Protein AF-A0A800A9Q1-F1 (afdb_monomer)

Foldseek 3Di:
DPPDVVCVVCLVLQHDPLLLVLLVVLQVQLVVLVVVLVVLVVVLVVCVVCVVPDPFHNLLSQLLSLLSNCQRNVVSNVLSVCSVVVSRVVSHHDPDSVLSVVLNVQSSVLSVVLSVCSRVVVFCSDPDNRGDPVSVVSNVVSVCSSVD

Secondary structure (DSSP, 8-state):
----HHHHHHHHTT--HHHHHHHHHHHHHHHHHHHHHHHHHHHHHHHHH-GGG-SS-HHHHHHHHHHIIIIIIIIHHHHHHHHHHHHHHHS---S-HHHHHHHHHHHHHHHHHHHHHHHTT-----TTT---HHHHHHHHHHHHGGG-

Solvent-accessible surface area (backbone atoms only — not comparable to full-atom values): 7664 Å² total; per-residue (Å²): 134,83,83,50,71,67,57,57,52,27,63,74,44,17,41,51,80,63,45,52,50,50,16,48,47,27,39,52,51,8,50,53,23,38,54,52,13,48,51,33,43,52,50,18,59,46,19,69,77,40,52,93,80,38,97,60,56,38,89,37,31,44,31,34,12,42,34,26,34,49,57,31,15,47,48,34,29,49,52,13,50,46,55,49,49,50,18,51,75,67,53,42,68,76,93,56,69,65,59,56,53,50,39,53,53,50,48,51,50,48,41,53,50,48,38,52,39,27,70,75,61,60,44,66,81,45,85,70,50,20,61,35,69,86,55,48,52,59,50,53,50,44,69,47,51,88,80,111

Radius of gyration: 18.58 Å; Cα contacts (8 Å, |Δi|>4): 180; chains: 1; bounding box: 44×30×54 Å

Nearest PDB structures (foldseek):
  4xyd-assembly1_A  TM=8.207E-01  e=2.420E-01  Roseobacter denitrificans OCh 114
  8yrj-assembly1_B  TM=3.608E-01  e=3.396E+00  Mus musculus
  7fda-assembly1_c  TM=3.834E-01  e=6.491E+00  Saccharomyces cerevisiae S288C

pLDDT: mean 86.21, std 9.86, range [45.53, 97.94]

Sequence (148 aa):
MTDTKTGENRALLGGGAEEDRIAAAHLLVGAAFLVLGGALAVLSLFSLRFADLTPITYGRLEPMANLTLMMGFGVISLAGGIYYVLPRLTGARLWRTDLAKLGLAALSALVLAGLLALGFGLGTGRQPLGLPWWLDLPLTFALALPLV

Mean predicted aligned error: 6.61 Å

Structure (mmCIF, N/CA/C/O backbone):
data_AF-A0A800A9Q1-F1
#
_entry.id   AF-A0A800A9Q1-F1
#
loop_
_atom_site.group_PDB
_atom_site.id
_atom_site.type_symbol
_atom_site.label_atom_id
_atom_site.label_alt_id
_atom_site.label_comp_id
_atom_site.label_asym_id
_atom_site.label_entity_id
_atom_site.label_seq_id
_atom_site.pdbx_PDB_ins_code
_atom_site.Cartn_x
_atom_site.Cartn_y
_atom_site.Cartn_z
_atom_site.occupancy
_atom_site.B_iso_or_equiv
_atom_site.auth_seq_id
_atom_site.auth_comp_id
_atom_site.auth_asym_id
_atom_site.auth_atom_id
_atom_site.pdbx_PDB_model_num
ATOM 1 N N . MET A 1 1 ? -7.351 -19.595 34.340 1.00 45.53 1 MET A N 1
ATOM 2 C CA . MET A 1 1 ? -7.721 -18.482 33.442 1.00 45.53 1 MET A CA 1
ATOM 3 C C . MET A 1 1 ? -7.132 -17.212 34.029 1.00 45.53 1 MET A C 1
ATOM 5 O O . MET A 1 1 ? -7.706 -16.651 34.947 1.00 45.53 1 MET A O 1
ATOM 9 N N . THR A 1 2 ? -5.920 -16.843 33.619 1.00 49.28 2 THR A N 1
ATOM 10 C CA . THR A 1 2 ? -5.284 -15.590 34.044 1.00 49.28 2 THR A CA 1
ATOM 11 C C . THR A 1 2 ? -5.916 -14.451 33.265 1.00 49.28 2 THR A C 1
ATOM 13 O O . THR A 1 2 ? -5.555 -14.216 32.112 1.00 49.28 2 THR A O 1
ATOM 16 N N . ASP A 1 3 ? -6.878 -13.781 33.888 1.00 55.47 3 ASP A N 1
ATOM 17 C CA . ASP A 1 3 ? -7.357 -12.484 33.435 1.00 55.47 3 ASP A CA 1
ATOM 18 C C . ASP A 1 3 ? -6.194 -11.495 33.607 1.00 55.47 3 ASP A C 1
ATOM 20 O O . ASP A 1 3 ? -5.854 -11.048 34.703 1.00 55.47 3 ASP A O 1
ATOM 24 N N . THR A 1 4 ? -5.411 -11.307 32.546 1.00 67.38 4 THR A N 1
ATOM 25 C CA . THR A 1 4 ? -4.274 -10.384 32.573 1.00 67.38 4 THR A CA 1
ATOM 26 C C . THR A 1 4 ? -4.825 -8.969 32.641 1.00 67.38 4 THR A C 1
ATOM 28 O O . THR A 1 4 ? -5.597 -8.602 31.762 1.00 67.38 4 THR A O 1
ATOM 31 N N . LYS A 1 5 ? -4.367 -8.151 33.598 1.00 71.81 5 LYS A N 1
ATOM 32 C CA . LYS A 1 5 ? -4.705 -6.714 33.759 1.00 71.81 5 LYS A CA 1
ATOM 33 C C . LYS A 1 5 ? -4.733 -5.911 32.443 1.00 71.81 5 LYS A C 1
ATOM 35 O O . LYS A 1 5 ? -5.413 -4.901 32.317 1.00 71.81 5 LYS A O 1
ATOM 40 N N . THR A 1 6 ? -3.988 -6.363 31.435 1.00 68.19 6 THR A N 1
ATOM 41 C CA . THR A 1 6 ? -3.985 -5.841 30.063 1.00 68.19 6 THR A CA 1
ATOM 42 C C . THR A 1 6 ? -5.347 -5.934 29.359 1.00 68.19 6 THR A C 1
ATOM 44 O O . THR A 1 6 ? -5.691 -5.030 28.604 1.00 68.19 6 THR A O 1
ATOM 47 N N . GLY A 1 7 ? -6.114 -7.004 29.575 1.00 66.94 7 GLY A N 1
ATOM 48 C CA . GLY A 1 7 ? -7.451 -7.204 29.009 1.00 66.94 7 GLY A CA 1
ATOM 49 C C . GLY A 1 7 ? -8.486 -6.262 29.621 1.00 66.94 7 GLY A C 1
ATOM 50 O O . GLY A 1 7 ? -9.214 -5.603 28.882 1.00 66.94 7 GLY A O 1
ATOM 51 N N . GLU A 1 8 ? -8.475 -6.121 30.948 1.00 70.06 8 GLU A N 1
ATOM 52 C CA . GLU A 1 8 ? -9.324 -5.163 31.670 1.00 70.06 8 GLU A CA 1
ATOM 53 C C . GLU A 1 8 ? -9.032 -3.720 31.242 1.00 70.06 8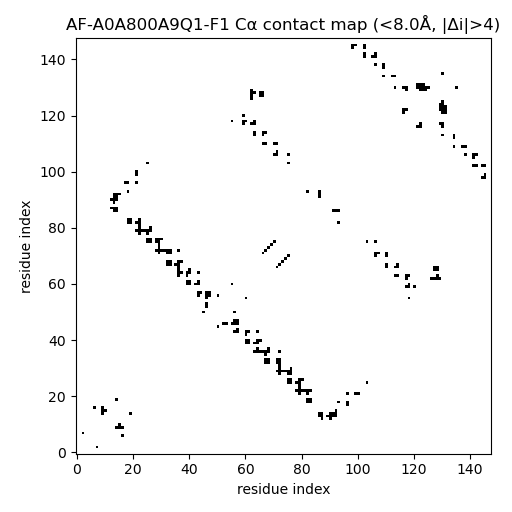 GLU A C 1
ATOM 55 O O . GLU A 1 8 ? -9.949 -2.989 30.880 1.00 70.06 8 GLU A O 1
ATOM 60 N N . ASN A 1 9 ? -7.754 -3.327 31.169 1.00 70.25 9 ASN A N 1
ATOM 61 C CA . ASN A 1 9 ? -7.369 -1.994 30.693 1.00 70.25 9 ASN A CA 1
ATOM 62 C C . ASN A 1 9 ? -7.843 -1.722 29.258 1.00 70.25 9 ASN A C 1
ATOM 64 O O . ASN A 1 9 ? -8.273 -0.616 28.949 1.00 70.25 9 ASN A O 1
ATOM 68 N N . ARG A 1 10 ? -7.788 -2.720 28.371 1.00 68.38 10 ARG A N 1
ATOM 69 C CA . ARG A 1 10 ? -8.283 -2.596 26.991 1.00 68.38 10 ARG A CA 1
ATOM 70 C C . ARG A 1 10 ? -9.797 -2.398 26.946 1.00 68.38 10 ARG A C 1
ATOM 72 O O . ARG A 1 10 ? -10.268 -1.499 26.254 1.00 68.38 10 ARG A O 1
ATOM 79 N N . ALA A 1 11 ? -10.532 -3.178 27.738 1.00 66.62 11 ALA A N 1
ATOM 80 C CA . ALA A 1 11 ? -11.980 -3.053 27.859 1.00 66.62 11 ALA A CA 1
ATOM 81 C C . ALA A 1 11 ? -12.404 -1.689 28.435 1.00 66.62 11 ALA A C 1
ATOM 83 O O . ALA A 1 11 ? -13.382 -1.116 27.961 1.00 66.62 11 ALA A O 1
ATOM 84 N N . LEU A 1 12 ? -11.648 -1.152 29.398 1.00 68.88 12 LEU A N 1
ATOM 85 C CA . LEU A 1 12 ? -11.872 0.176 29.982 1.00 68.88 12 LEU A CA 1
ATOM 86 C C . LEU A 1 12 ? -11.567 1.321 29.002 1.00 68.88 12 LEU A C 1
ATOM 88 O O . LEU A 1 12 ? -12.262 2.331 29.010 1.00 68.88 12 LEU A O 1
ATOM 92 N N . LEU A 1 13 ? -10.545 1.168 28.154 1.00 69.62 13 LEU A N 1
ATOM 93 C CA . LEU A 1 13 ? -10.098 2.187 27.193 1.00 69.62 13 LEU A CA 1
ATOM 94 C C . LEU A 1 13 ? -10.808 2.110 25.827 1.00 69.62 13 LEU A C 1
ATOM 96 O O . LEU A 1 13 ? -10.400 2.795 24.892 1.00 69.62 13 LEU A O 1
ATOM 100 N N . GLY A 1 14 ? -11.840 1.273 25.686 1.00 63.47 14 GLY A N 1
ATOM 101 C CA . GLY A 1 14 ? -12.635 1.166 24.456 1.00 63.47 14 GLY A CA 1
ATOM 102 C C . GLY A 1 14 ? -11.989 0.371 23.313 1.00 63.47 14 GLY A C 1
ATOM 103 O O . GLY A 1 14 ? -12.514 0.398 22.206 1.00 63.47 14 GLY A O 1
ATOM 104 N N . GLY A 1 15 ? -10.886 -0.349 23.557 1.00 66.62 15 GLY A N 1
ATOM 105 C CA . GLY A 1 15 ? -10.158 -1.114 22.534 1.00 66.62 15 GLY A CA 1
ATOM 106 C C . GLY A 1 15 ? -10.292 -2.633 22.684 1.00 66.62 15 GLY A C 1
ATOM 107 O O . GLY A 1 15 ? -10.151 -3.185 23.777 1.00 66.62 15 GLY A O 1
ATOM 108 N N . GLY A 1 16 ? -10.534 -3.341 21.580 1.00 75.38 16 GLY A N 1
ATOM 109 C CA . GLY A 1 16 ? -10.582 -4.806 21.531 1.00 75.38 16 GLY A CA 1
ATOM 110 C C . GLY A 1 16 ? -9.244 -5.462 21.158 1.00 75.38 16 GLY A C 1
ATOM 111 O O . GLY A 1 16 ? -8.471 -4.937 20.363 1.00 75.38 16 GLY A O 1
ATOM 112 N N . ALA A 1 17 ? -8.987 -6.682 21.652 1.00 78.31 17 ALA A N 1
ATOM 113 C CA . ALA A 1 17 ? -7.797 -7.458 21.264 1.00 78.31 17 ALA A CA 1
ATOM 114 C C . ALA A 1 17 ? -7.734 -7.768 19.753 1.00 78.31 17 ALA A C 1
ATOM 116 O O . ALA A 1 17 ? -6.654 -7.992 19.213 1.00 78.31 17 ALA A O 1
ATOM 117 N N . GLU A 1 18 ? -8.883 -7.806 19.075 1.00 82.62 18 GLU A N 1
ATOM 118 C CA . GLU A 1 18 ? -8.965 -8.011 17.628 1.00 82.62 18 GLU A CA 1
ATOM 119 C C . GLU A 1 18 ? -8.625 -6.741 16.836 1.00 82.62 18 GLU A C 1
ATOM 121 O O . GLU A 1 18 ? -7.883 -6.814 15.860 1.00 82.62 18 GLU A O 1
ATOM 126 N N . GLU A 1 19 ? -9.092 -5.577 17.286 1.00 84.00 19 GLU A N 1
ATOM 127 C CA . GLU A 1 19 ? -8.810 -4.273 16.667 1.00 84.00 19 GLU A CA 1
ATOM 128 C C . GLU A 1 19 ? -7.309 -3.971 16.699 1.00 84.00 19 GLU A C 1
ATOM 130 O O . GLU A 1 19 ? -6.724 -3.592 15.685 1.00 84.00 19 GLU A O 1
ATOM 135 N N . ASP A 1 20 ? -6.661 -4.262 17.830 1.00 86.38 20 ASP A N 1
ATOM 136 C CA . ASP A 1 20 ? -5.210 -4.135 17.991 1.00 86.38 20 ASP A CA 1
ATOM 137 C C . ASP A 1 20 ? -4.437 -5.017 17.007 1.00 86.38 20 ASP A C 1
ATOM 139 O O . ASP A 1 20 ? -3.434 -4.589 16.433 1.00 86.38 20 ASP A O 1
ATOM 143 N N . ARG A 1 21 ? -4.906 -6.250 16.782 1.00 88.88 21 ARG A N 1
ATOM 144 C CA . ARG A 1 21 ? -4.285 -7.173 15.820 1.00 88.88 21 ARG A CA 1
ATOM 145 C C . ARG A 1 21 ? -4.449 -6.681 14.389 1.00 88.88 21 ARG A C 1
ATOM 147 O O . ARG A 1 21 ? -3.512 -6.801 13.607 1.00 88.88 21 ARG A O 1
ATOM 154 N N . ILE A 1 22 ? -5.612 -6.134 14.045 1.00 90.75 22 ILE A N 1
ATOM 155 C CA . ILE A 1 22 ? -5.882 -5.608 12.703 1.00 90.75 22 ILE A CA 1
ATOM 156 C C . ILE A 1 22 ? -5.038 -4.366 12.443 1.00 90.75 22 ILE A C 1
ATOM 158 O O . ILE A 1 22 ? -4.407 -4.279 11.391 1.00 90.75 22 ILE A O 1
ATOM 162 N N . ALA A 1 23 ? -4.969 -3.442 13.399 1.00 90.56 23 ALA A N 1
ATOM 163 C CA . ALA A 1 23 ? -4.103 -2.275 13.300 1.00 90.56 23 ALA A CA 1
ATOM 164 C C . ALA A 1 23 ? -2.628 -2.677 13.145 1.00 90.56 23 ALA A C 1
ATOM 166 O O . ALA A 1 23 ? -1.941 -2.187 12.249 1.00 90.56 23 ALA A O 1
ATOM 167 N N . ALA A 1 24 ? -2.156 -3.630 13.955 1.00 92.19 24 ALA A N 1
ATOM 168 C CA . ALA A 1 24 ? -0.804 -4.165 13.829 1.00 92.19 24 ALA A CA 1
ATOM 169 C C . ALA A 1 24 ? -0.568 -4.821 12.460 1.00 92.19 24 ALA A C 1
ATOM 171 O O . ALA A 1 24 ? 0.479 -4.602 11.858 1.00 92.19 24 ALA A O 1
ATOM 172 N N . ALA A 1 25 ? -1.538 -5.576 11.934 1.00 94.25 25 ALA A N 1
ATOM 173 C CA . ALA A 1 25 ? -1.439 -6.182 10.608 1.00 94.25 25 ALA A CA 1
ATOM 174 C C . ALA A 1 25 ? -1.295 -5.125 9.503 1.00 94.25 25 ALA A C 1
ATOM 176 O O . ALA A 1 25 ? -0.432 -5.267 8.642 1.00 94.25 25 ALA A O 1
ATOM 177 N N . HIS A 1 26 ? -2.069 -4.038 9.560 1.00 95.12 26 HIS A N 1
ATOM 178 C CA . HIS A 1 26 ? -1.932 -2.919 8.626 1.00 95.12 26 HIS A CA 1
ATOM 179 C C . HIS A 1 26 ? -0.543 -2.278 8.709 1.00 95.12 26 HIS A C 1
ATOM 181 O O . HIS A 1 26 ? 0.087 -2.048 7.682 1.00 95.12 26 HIS A O 1
ATOM 187 N N . LEU A 1 27 ? -0.028 -2.039 9.917 1.00 95.88 27 LEU A N 1
ATOM 188 C CA . LEU A 1 27 ? 1.304 -1.454 10.096 1.00 95.88 27 LEU A CA 1
ATOM 189 C C . LEU A 1 27 ? 2.424 -2.388 9.617 1.00 95.88 27 LEU A C 1
ATOM 191 O O . LEU A 1 27 ? 3.380 -1.923 9.003 1.00 95.88 27 LEU A O 1
ATOM 195 N N . LEU A 1 28 ? 2.307 -3.699 9.849 1.00 96.88 28 LEU A N 1
ATOM 196 C CA . LEU A 1 28 ? 3.280 -4.687 9.373 1.00 96.88 28 LEU A CA 1
ATOM 197 C C . LEU A 1 28 ? 3.275 -4.802 7.845 1.00 96.88 28 LEU A C 1
ATOM 199 O O . LEU A 1 28 ? 4.339 -4.812 7.228 1.00 96.88 28 LEU A O 1
ATOM 203 N N . VAL A 1 29 ? 2.091 -4.853 7.230 1.00 96.50 29 VAL A N 1
ATOM 204 C CA . VAL A 1 29 ? 1.949 -4.874 5.766 1.00 96.50 29 VAL A CA 1
ATOM 205 C C . VAL A 1 29 ? 2.452 -3.564 5.160 1.00 96.50 29 VAL A C 1
ATOM 207 O O . VAL A 1 29 ? 3.218 -3.588 4.198 1.00 96.50 29 VAL A O 1
ATOM 210 N N . GLY A 1 30 ? 2.106 -2.425 5.760 1.00 96.06 30 GLY A N 1
ATOM 211 C CA . GLY A 1 30 ? 2.6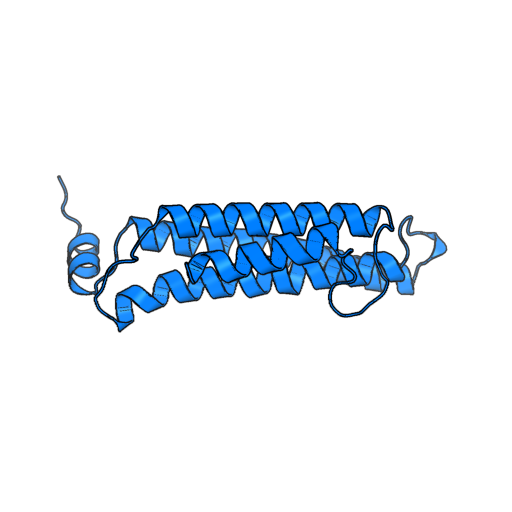22 -1.120 5.363 1.00 96.06 30 GLY A CA 1
ATOM 212 C C . GLY A 1 30 ? 4.149 -1.055 5.445 1.00 96.06 30 GLY A C 1
ATOM 213 O O . GLY A 1 30 ? 4.795 -0.622 4.495 1.00 96.06 30 GLY A O 1
ATOM 214 N N . ALA A 1 31 ? 4.751 -1.561 6.524 1.00 97.12 31 ALA A N 1
ATOM 215 C CA . ALA A 1 31 ? 6.205 -1.645 6.663 1.00 97.12 31 ALA A CA 1
ATOM 216 C C . ALA A 1 31 ? 6.848 -2.563 5.606 1.00 97.12 31 ALA A C 1
ATOM 218 O O . ALA A 1 31 ? 7.909 -2.237 5.075 1.00 97.12 31 ALA A O 1
ATOM 219 N N . ALA A 1 32 ? 6.202 -3.673 5.240 1.00 97.50 32 ALA A N 1
ATOM 220 C CA . ALA A 1 32 ? 6.671 -4.521 4.144 1.00 97.50 32 ALA A CA 1
ATOM 221 C C . ALA A 1 32 ? 6.660 -3.764 2.802 1.00 97.50 32 ALA A C 1
ATOM 223 O O . ALA A 1 32 ? 7.637 -3.817 2.049 1.00 97.50 32 ALA A O 1
ATOM 224 N N . PHE A 1 33 ? 5.604 -2.992 2.531 1.00 97.38 33 PHE A N 1
ATOM 225 C CA . PHE A 1 33 ? 5.540 -2.121 1.358 1.00 97.38 33 PHE A CA 1
ATOM 226 C C . PHE A 1 33 ? 6.535 -0.959 1.409 1.00 97.38 33 PHE A C 1
ATOM 228 O O . PHE A 1 33 ? 7.019 -0.551 0.358 1.00 97.38 33 PHE A O 1
ATOM 235 N N . LEU A 1 34 ? 6.898 -0.455 2.591 1.00 97.69 34 LEU A N 1
ATOM 236 C CA . LEU A 1 34 ? 7.950 0.555 2.732 1.00 97.69 34 LEU A CA 1
ATOM 237 C C . LEU A 1 34 ? 9.296 0.004 2.268 1.00 97.69 34 LEU A C 1
ATOM 239 O O . LEU A 1 34 ? 10.001 0.660 1.505 1.00 97.69 34 LEU A O 1
ATOM 243 N N . VAL A 1 35 ? 9.638 -1.212 2.699 1.00 97.94 35 VAL A N 1
ATOM 244 C CA . VAL A 1 35 ? 10.878 -1.876 2.281 1.00 97.94 35 VAL A CA 1
ATOM 245 C C . VAL A 1 35 ? 10.856 -2.139 0.776 1.00 97.94 35 VAL A C 1
ATOM 247 O O . VAL A 1 35 ? 11.822 -1.816 0.085 1.00 97.94 35 VAL A O 1
ATOM 250 N N . LEU A 1 36 ? 9.745 -2.664 0.250 1.00 97.00 36 LEU A N 1
ATOM 251 C CA . LEU A 1 36 ? 9.593 -2.939 -1.180 1.00 97.00 36 LEU A CA 1
ATOM 252 C C . LEU A 1 36 ? 9.670 -1.658 -2.027 1.00 97.00 36 LEU A C 1
ATOM 254 O O . LEU A 1 36 ? 10.450 -1.583 -2.973 1.00 97.00 36 LEU A O 1
ATOM 258 N N . GLY A 1 37 ? 8.888 -0.639 -1.676 1.00 95.50 37 GLY A N 1
ATOM 259 C CA . GLY A 1 37 ? 8.851 0.646 -2.367 1.00 95.50 37 GLY A CA 1
ATOM 260 C C . GLY A 1 37 ? 10.176 1.399 -2.264 1.00 95.50 37 GLY A C 1
ATOM 261 O O . GLY A 1 37 ? 10.631 1.972 -3.250 1.00 95.50 37 GLY A O 1
ATOM 262 N N . GLY A 1 38 ? 10.845 1.328 -1.111 1.00 96.12 38 GLY A N 1
ATOM 263 C CA . GLY A 1 38 ? 12.186 1.876 -0.915 1.00 96.12 38 GLY A CA 1
ATOM 264 C C . GLY A 1 38 ? 13.230 1.184 -1.792 1.00 96.12 38 GLY A C 1
ATOM 265 O O . GLY A 1 38 ? 14.030 1.859 -2.438 1.00 96.12 38 GLY A O 1
ATOM 266 N N . ALA A 1 39 ? 13.189 -0.147 -1.892 1.00 95.62 39 ALA A N 1
ATOM 267 C CA . ALA A 1 39 ? 14.069 -0.900 -2.785 1.00 95.62 39 ALA A CA 1
ATOM 268 C C . ALA A 1 39 ? 13.836 -0.533 -4.262 1.00 95.62 39 ALA A C 1
ATOM 270 O O . ALA A 1 39 ? 14.798 -0.317 -5.001 1.00 95.62 39 ALA A O 1
ATOM 271 N N . LEU A 1 40 ? 12.573 -0.394 -4.681 1.00 94.44 40 LEU A N 1
ATOM 272 C CA . LEU A 1 40 ? 12.218 0.062 -6.030 1.00 94.44 40 LEU A CA 1
ATOM 273 C C . LEU A 1 40 ? 12.688 1.497 -6.296 1.00 94.44 40 LEU A C 1
ATOM 275 O O . LEU A 1 40 ? 13.198 1.777 -7.380 1.00 94.44 40 LEU A O 1
ATOM 279 N N . ALA A 1 41 ? 12.580 2.392 -5.312 1.00 94.38 41 ALA A N 1
ATOM 280 C CA . ALA A 1 41 ? 13.067 3.762 -5.424 1.00 94.38 41 ALA A CA 1
ATOM 281 C C . ALA A 1 41 ? 14.592 3.798 -5.612 1.00 94.38 41 ALA A C 1
ATOM 283 O O . ALA A 1 41 ? 15.083 4.455 -6.531 1.00 94.38 41 ALA A O 1
ATOM 284 N N . VAL A 1 42 ? 15.344 3.031 -4.817 1.00 94.44 42 VAL A N 1
ATOM 285 C CA . VAL A 1 42 ? 16.802 2.898 -4.978 1.00 94.44 42 VAL A CA 1
ATOM 286 C C . VAL A 1 42 ? 17.151 2.315 -6.349 1.00 94.44 42 VAL A C 1
ATOM 288 O O . VAL A 1 42 ? 18.035 2.839 -7.027 1.00 94.44 42 VAL A O 1
ATOM 291 N N . LEU A 1 43 ? 16.430 1.284 -6.799 1.00 92.38 43 LEU A N 1
ATOM 292 C CA . LEU A 1 43 ? 16.630 0.690 -8.122 1.00 92.38 43 LEU A CA 1
ATOM 293 C C . LEU A 1 43 ? 16.331 1.688 -9.252 1.00 92.38 43 LEU A C 1
ATOM 295 O O . LEU A 1 43 ? 17.048 1.711 -10.251 1.00 92.38 43 LEU A O 1
ATOM 299 N N . SER A 1 44 ? 15.323 2.550 -9.089 1.00 91.44 44 SER A N 1
ATOM 300 C CA . SER A 1 44 ? 15.014 3.608 -10.056 1.00 91.44 44 SER A CA 1
ATOM 301 C C . SER A 1 44 ? 16.197 4.573 -10.210 1.00 91.44 44 SER A C 1
ATOM 303 O O . SER A 1 44 ? 16.660 4.807 -11.328 1.00 91.44 44 SER A O 1
ATOM 305 N N . LEU A 1 45 ? 16.779 5.035 -9.099 1.00 92.50 45 LEU A N 1
ATOM 306 C CA . LEU A 1 45 ? 17.953 5.911 -9.101 1.00 92.50 45 LEU A CA 1
ATOM 307 C C . LEU A 1 45 ? 19.191 5.203 -9.664 1.00 92.50 45 LEU A C 1
ATOM 309 O O . LEU A 1 45 ? 19.986 5.812 -10.382 1.00 92.50 45 LEU A O 1
ATOM 313 N N . PHE A 1 46 ? 19.335 3.906 -9.393 1.00 91.12 46 PHE A N 1
ATOM 314 C CA . PHE A 1 46 ? 20.394 3.091 -9.976 1.00 91.12 46 PHE A CA 1
ATOM 315 C C . PHE A 1 46 ? 20.259 2.997 -11.505 1.00 91.12 46 PHE A C 1
ATOM 317 O O . PHE A 1 46 ? 21.244 3.209 -12.210 1.00 91.12 46 PHE A O 1
ATOM 324 N N . SER A 1 47 ? 19.044 2.782 -12.027 1.00 90.94 47 SER A N 1
ATOM 325 C CA . SER A 1 47 ? 18.777 2.728 -13.477 1.00 90.94 47 SER A CA 1
ATOM 326 C C . SER A 1 47 ? 19.046 4.055 -14.195 1.00 90.94 47 SER A C 1
ATOM 328 O O . SER A 1 47 ? 19.460 4.059 -15.349 1.00 90.94 47 SER A O 1
ATOM 330 N N . LEU A 1 48 ? 18.877 5.188 -13.503 1.00 88.69 48 LEU A N 1
ATOM 331 C CA . LEU A 1 48 ? 19.239 6.515 -14.015 1.00 88.69 48 LEU A CA 1
ATOM 332 C C . LEU A 1 48 ? 20.748 6.649 -14.247 1.00 88.69 48 LEU A C 1
ATOM 334 O O . LEU A 1 48 ? 21.173 7.300 -15.199 1.00 88.69 48 LEU A O 1
ATOM 338 N N . ARG A 1 49 ? 21.564 6.059 -13.365 1.00 88.62 49 ARG A N 1
ATOM 339 C CA . ARG A 1 49 ? 23.028 6.148 -13.433 1.00 88.62 49 ARG A CA 1
ATOM 340 C C . ARG A 1 49 ? 23.648 5.063 -14.313 1.00 88.62 49 ARG A C 1
ATOM 342 O O . ARG A 1 49 ? 24.662 5.327 -14.953 1.00 88.62 49 ARG A O 1
ATOM 349 N N . PHE A 1 50 ? 23.061 3.870 -14.325 1.00 88.81 50 PHE A N 1
ATOM 350 C CA . PHE A 1 50 ? 23.587 2.674 -14.983 1.00 88.81 50 PHE A CA 1
ATOM 351 C C . PHE A 1 50 ? 22.545 2.053 -15.919 1.00 88.81 50 PHE A C 1
ATOM 353 O O . PHE A 1 50 ? 22.187 0.884 -15.776 1.00 88.81 50 PHE A O 1
ATOM 360 N N . ALA A 1 51 ? 22.061 2.842 -16.879 1.00 80.94 51 ALA A N 1
ATOM 361 C CA . ALA A 1 51 ? 20.986 2.437 -17.785 1.00 80.94 51 ALA A CA 1
ATOM 362 C C . ALA A 1 51 ? 21.294 1.135 -18.551 1.00 80.94 51 ALA A C 1
ATOM 364 O O . ALA A 1 51 ? 20.404 0.305 -18.718 1.00 80.94 51 ALA A O 1
ATOM 365 N N . ASP A 1 52 ? 22.557 0.917 -18.934 1.00 82.25 52 ASP A N 1
ATOM 366 C CA . ASP A 1 52 ? 22.986 -0.258 -19.708 1.00 82.25 52 ASP A CA 1
ATOM 367 C C . ASP A 1 52 ? 22.963 -1.570 -18.904 1.00 82.25 52 ASP A C 1
ATOM 369 O O . ASP A 1 52 ? 22.942 -2.657 -19.480 1.00 82.25 52 ASP A O 1
ATOM 373 N N . LEU A 1 53 ? 22.977 -1.487 -17.569 1.00 82.38 53 LEU A N 1
ATOM 374 C CA . LEU A 1 53 ? 23.017 -2.651 -16.676 1.00 82.38 53 LEU A CA 1
ATOM 375 C C . LEU A 1 53 ? 21.633 -3.047 -16.152 1.00 82.38 53 LEU A C 1
ATOM 377 O O . LEU A 1 53 ? 21.487 -4.107 -15.541 1.00 82.38 53 LEU A O 1
ATOM 381 N N . THR A 1 54 ? 20.617 -2.207 -16.355 1.00 79.94 54 THR A N 1
ATOM 382 C CA . THR A 1 54 ? 19.278 -2.433 -15.807 1.00 79.94 54 THR A CA 1
ATOM 383 C C . THR A 1 54 ? 18.295 -2.897 -16.880 1.00 79.94 54 THR A C 1
ATOM 385 O O . THR A 1 54 ? 18.100 -2.188 -17.864 1.00 79.94 54 THR A O 1
ATOM 388 N N . PRO A 1 55 ? 17.593 -4.029 -16.681 1.00 78.00 55 PRO A N 1
ATOM 389 C CA . PRO A 1 55 ? 16.606 -4.515 -17.648 1.00 78.00 55 PRO A CA 1
ATOM 390 C C . PRO A 1 55 ? 15.326 -3.663 -17.688 1.00 78.00 55 PRO A C 1
ATOM 392 O O . PRO A 1 55 ? 14.556 -3.754 -18.641 1.00 78.00 55 PRO A O 1
ATOM 395 N N . ILE A 1 56 ? 15.075 -2.851 -16.654 1.00 83.38 56 ILE A N 1
ATOM 396 C CA . ILE A 1 56 ? 13.893 -1.991 -16.531 1.00 83.38 56 ILE A CA 1
ATOM 397 C C . ILE A 1 56 ? 14.353 -0.534 -16.456 1.00 83.38 56 ILE A C 1
ATOM 399 O O . ILE A 1 56 ? 15.240 -0.199 -15.676 1.00 83.38 56 ILE A O 1
ATOM 403 N N . THR A 1 57 ? 13.730 0.330 -17.257 1.00 87.38 57 THR A N 1
ATOM 404 C CA . THR A 1 57 ? 14.066 1.755 -17.335 1.00 87.38 57 THR A CA 1
ATOM 405 C C . THR A 1 57 ? 13.483 2.561 -16.172 1.00 87.38 57 THR A C 1
ATOM 407 O O . THR A 1 57 ? 12.440 2.216 -15.606 1.00 87.38 57 THR A O 1
ATOM 410 N N . TYR A 1 58 ? 14.116 3.701 -15.870 1.00 87.69 58 TYR A N 1
ATOM 411 C CA . TYR A 1 58 ? 13.669 4.641 -14.836 1.00 87.69 58 TYR A CA 1
ATOM 412 C C . TYR A 1 58 ? 12.187 5.017 -14.960 1.00 87.69 58 TYR A C 1
ATOM 414 O O . TYR A 1 58 ? 11.459 4.996 -13.972 1.00 87.69 58 TYR A O 1
ATOM 422 N N . GLY A 1 59 ? 11.715 5.271 -16.185 1.00 84.81 59 GLY A N 1
ATOM 423 C CA . GLY A 1 59 ? 10.329 5.668 -16.448 1.00 84.81 59 GLY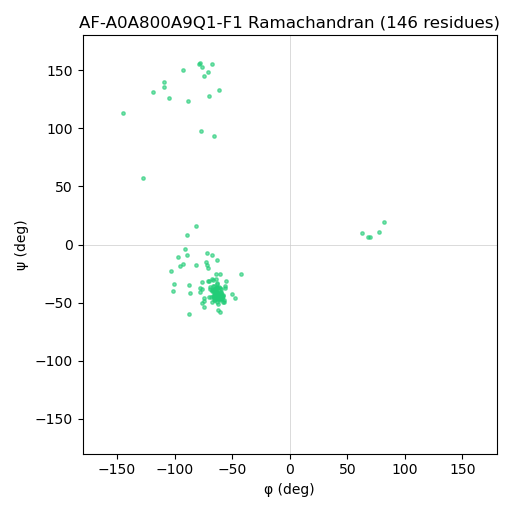 A CA 1
ATOM 424 C C . GLY A 1 59 ? 9.271 4.622 -16.074 1.00 84.81 59 GLY A C 1
ATOM 425 O O . GLY A 1 59 ? 8.094 4.961 -16.018 1.00 84.81 59 GLY A O 1
ATOM 426 N N . ARG A 1 60 ? 9.659 3.365 -15.812 1.00 88.56 60 ARG A N 1
ATOM 427 C CA . ARG A 1 60 ? 8.763 2.336 -15.252 1.00 88.56 60 ARG A CA 1
ATOM 428 C C . ARG A 1 60 ? 8.992 2.134 -13.758 1.00 88.56 60 ARG A C 1
ATOM 430 O O . ARG A 1 60 ? 8.029 1.999 -13.011 1.00 88.56 60 ARG A O 1
ATOM 437 N N . LEU A 1 61 ? 10.252 2.146 -13.323 1.00 90.31 61 LEU A N 1
ATOM 438 C CA . LEU A 1 61 ? 10.619 1.933 -11.921 1.00 90.31 61 LEU A CA 1
ATOM 439 C C . LEU A 1 61 ? 10.137 3.058 -11.000 1.00 90.31 61 LEU A C 1
ATOM 441 O O . LEU A 1 61 ? 9.752 2.781 -9.867 1.00 90.31 61 LEU A O 1
ATOM 445 N N . GLU A 1 62 ? 10.134 4.306 -11.470 1.00 90.31 62 GLU A N 1
ATOM 446 C CA . GLU A 1 62 ? 9.687 5.446 -10.664 1.00 90.31 62 GLU A CA 1
ATOM 447 C C . GLU A 1 62 ? 8.177 5.394 -10.360 1.00 90.31 62 GLU A C 1
ATOM 449 O O . GLU A 1 62 ? 7.830 5.396 -9.1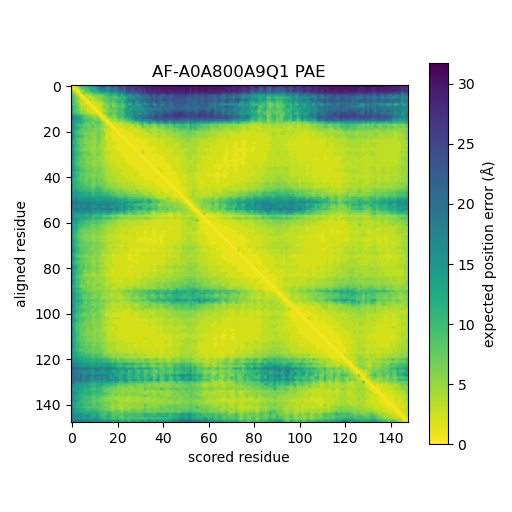74 1.00 90.31 62 GLU A O 1
ATOM 454 N N . PRO A 1 63 ? 7.275 5.186 -11.344 1.00 91.44 63 PRO A N 1
ATOM 455 C CA . PRO A 1 63 ? 5.855 5.004 -11.048 1.00 91.44 63 PRO A CA 1
ATOM 456 C C . PRO A 1 63 ? 5.581 3.778 -10.165 1.00 91.44 63 PRO A C 1
ATOM 458 O O . PRO A 1 63 ? 4.725 3.827 -9.282 1.00 91.44 63 PRO A O 1
ATOM 461 N N . MET A 1 64 ? 6.331 2.683 -10.360 1.00 92.56 64 MET A N 1
ATOM 462 C CA . MET A 1 64 ? 6.254 1.480 -9.519 1.00 92.56 64 MET A CA 1
ATOM 463 C C . MET A 1 64 ? 6.603 1.780 -8.055 1.00 92.56 64 MET A C 1
ATOM 465 O O . MET A 1 64 ? 5.895 1.342 -7.141 1.00 92.56 64 MET A O 1
ATOM 469 N N . ALA A 1 65 ? 7.678 2.537 -7.824 1.00 93.75 65 ALA A N 1
ATOM 470 C CA . ALA A 1 65 ? 8.101 2.945 -6.490 1.00 93.75 65 ALA A CA 1
ATOM 471 C C . ALA A 1 65 ? 7.069 3.878 -5.839 1.00 93.75 65 ALA A C 1
ATOM 473 O O . ALA A 1 65 ? 6.651 3.620 -4.709 1.00 93.75 65 ALA A O 1
ATOM 474 N N . ASN A 1 66 ? 6.596 4.901 -6.560 1.00 93.81 66 ASN A N 1
ATOM 475 C CA . ASN A 1 66 ? 5.614 5.860 -6.047 1.00 93.81 66 ASN A CA 1
ATOM 476 C C . ASN A 1 66 ? 4.293 5.195 -5.662 1.00 93.81 66 ASN A C 1
ATOM 478 O O . ASN A 1 66 ? 3.776 5.452 -4.574 1.00 93.81 66 ASN A O 1
ATOM 482 N N . LEU A 1 67 ? 3.768 4.302 -6.507 1.00 94.50 67 LEU A N 1
ATOM 483 C CA . LEU A 1 67 ? 2.566 3.530 -6.194 1.00 94.50 67 LEU A CA 1
ATOM 484 C C . LEU A 1 67 ? 2.746 2.729 -4.902 1.00 94.50 67 LEU A C 1
ATOM 486 O O . LEU A 1 67 ? 1.907 2.785 -4.001 1.00 94.50 67 LEU A O 1
ATOM 490 N N . THR A 1 68 ? 3.857 2.002 -4.805 1.00 95.00 68 THR A N 1
ATOM 491 C CA . THR A 1 68 ? 4.140 1.132 -3.659 1.00 95.00 68 THR A CA 1
ATOM 492 C C . THR A 1 68 ? 4.313 1.940 -2.372 1.00 95.00 68 THR A C 1
ATOM 494 O O . THR A 1 68 ? 3.795 1.554 -1.326 1.00 95.00 68 THR A O 1
ATOM 497 N N . LEU A 1 69 ? 4.985 3.090 -2.438 1.00 95.44 69 LEU A N 1
ATOM 498 C CA . LEU A 1 69 ? 5.222 3.951 -1.280 1.00 95.44 69 LEU A CA 1
ATOM 499 C C . LEU A 1 69 ? 3.968 4.717 -0.845 1.00 95.44 69 LEU A C 1
ATOM 501 O O . LEU A 1 69 ? 3.660 4.747 0.345 1.00 95.44 69 LEU A O 1
ATOM 505 N N . MET A 1 70 ? 3.226 5.323 -1.773 1.00 93.75 70 MET A N 1
ATOM 506 C CA . MET A 1 70 ? 2.040 6.105 -1.412 1.00 93.75 70 MET A CA 1
ATOM 507 C C . MET A 1 70 ? 0.872 5.201 -1.019 1.00 93.75 70 MET A C 1
ATOM 509 O O . MET A 1 70 ? 0.327 5.347 0.074 1.00 93.75 70 MET A O 1
ATOM 513 N N . MET A 1 71 ? 0.503 4.253 -1.884 1.00 93.00 71 MET A N 1
ATOM 514 C CA . MET A 1 71 ? -0.682 3.416 -1.676 1.00 93.00 71 MET A CA 1
ATOM 515 C C . MET A 1 71 ? -0.382 2.187 -0.819 1.00 93.00 71 ME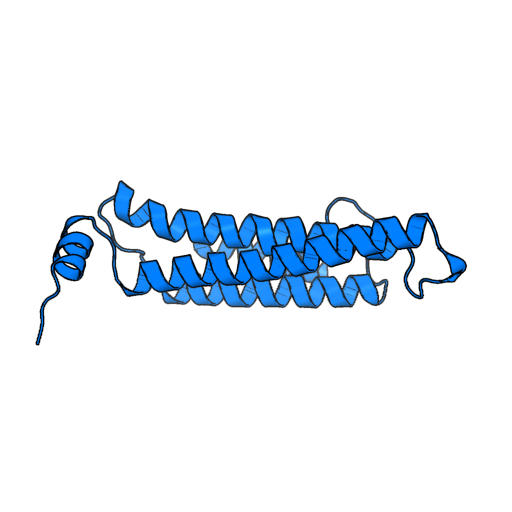T A C 1
ATOM 517 O O . 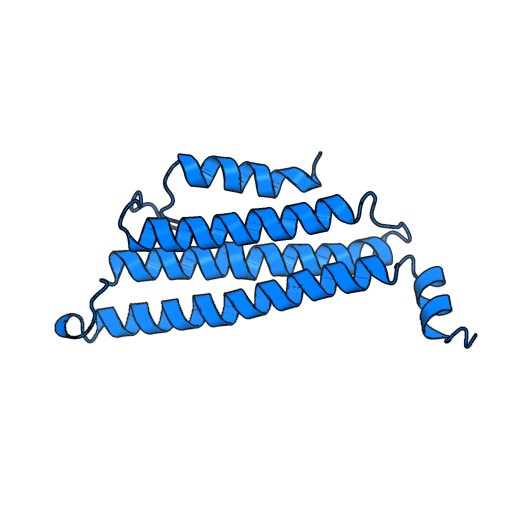MET A 1 71 ? -1.171 1.859 0.061 1.00 93.00 71 MET A O 1
ATOM 521 N N . GLY A 1 72 ? 0.757 1.524 -1.032 1.00 93.00 72 GLY A N 1
ATOM 522 C CA . GLY A 1 72 ? 1.130 0.333 -0.263 1.00 93.00 72 GLY A CA 1
ATOM 523 C C . GLY A 1 72 ? 1.593 0.660 1.155 1.00 93.00 72 GLY A C 1
ATOM 524 O O . GLY A 1 72 ? 1.118 0.067 2.116 1.00 93.00 72 GLY A O 1
ATOM 525 N N . PHE A 1 73 ? 2.502 1.619 1.317 1.00 96.56 73 PHE A N 1
ATOM 526 C CA . PHE A 1 73 ? 2.986 2.007 2.642 1.00 96.56 73 PHE A CA 1
ATOM 527 C C . PHE A 1 73 ? 2.113 3.086 3.289 1.00 96.56 73 PHE A C 1
ATOM 529 O O . PHE A 1 73 ? 1.566 2.852 4.368 1.00 96.56 73 PHE A O 1
ATOM 536 N N . GLY A 1 74 ? 1.984 4.254 2.658 1.00 95.38 74 GLY A N 1
ATOM 537 C CA . GLY A 1 74 ? 1.373 5.437 3.267 1.00 95.38 74 GLY A CA 1
ATOM 538 C C . GLY A 1 74 ? -0.080 5.212 3.676 1.00 95.38 74 GLY A C 1
ATOM 539 O O . GLY A 1 74 ? -0.418 5.330 4.854 1.00 95.38 74 GLY A O 1
ATOM 540 N N . VAL A 1 75 ? -0.932 4.837 2.721 1.00 94.38 75 VAL A N 1
ATOM 541 C CA . VAL A 1 75 ? -2.367 4.631 2.967 1.00 94.38 75 VAL A CA 1
ATOM 542 C C . VAL A 1 75 ? -2.625 3.468 3.924 1.00 94.38 75 VAL A C 1
ATOM 544 O O . VAL A 1 75 ? -3.388 3.632 4.876 1.00 94.38 75 VAL A O 1
ATOM 547 N N . ILE A 1 76 ? -1.993 2.308 3.715 1.00 95.12 76 ILE A N 1
ATOM 548 C CA . ILE A 1 76 ? -2.231 1.132 4.569 1.00 95.12 76 ILE A CA 1
ATOM 549 C C . ILE A 1 76 ? -1.772 1.405 6.007 1.00 95.12 76 ILE A C 1
ATOM 551 O O . ILE A 1 76 ? -2.501 1.092 6.951 1.00 95.12 76 ILE A O 1
ATOM 555 N N . SER A 1 77 ? -0.610 2.040 6.194 1.00 95.38 77 SER A N 1
ATOM 556 C CA . SER A 1 77 ? -0.118 2.387 7.535 1.00 95.38 77 SER A CA 1
ATOM 557 C C . SER A 1 77 ? -1.010 3.425 8.212 1.00 95.38 77 SER A C 1
ATOM 559 O O . SER A 1 77 ? -1.294 3.306 9.404 1.00 95.38 77 SER A O 1
ATOM 561 N N . LEU A 1 78 ? -1.489 4.420 7.455 1.00 94.56 78 LEU A N 1
ATOM 562 C CA . LEU A 1 78 ? -2.410 5.431 7.964 1.00 94.56 78 LEU A CA 1
ATOM 563 C C . LEU A 1 78 ? -3.736 4.802 8.408 1.00 94.56 78 LEU A C 1
ATOM 565 O O . LEU A 1 78 ? -4.196 5.082 9.513 1.00 94.56 78 LEU A O 1
ATOM 569 N N . ALA A 1 79 ? -4.312 3.907 7.601 1.00 92.38 79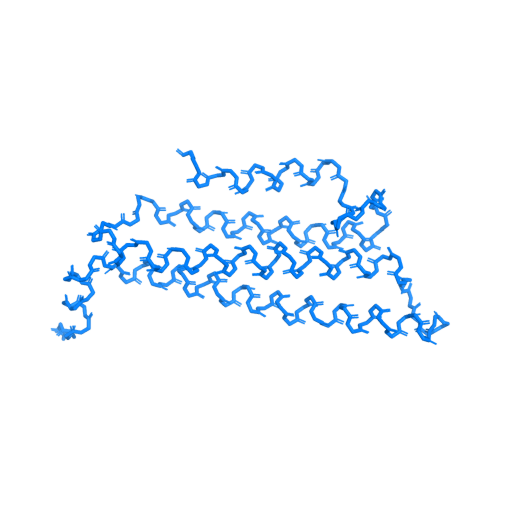 ALA A N 1
ATOM 570 C CA . ALA A 1 79 ? -5.516 3.163 7.964 1.00 92.38 79 ALA A CA 1
ATOM 571 C C . ALA A 1 79 ? -5.302 2.330 9.240 1.00 92.38 79 ALA A C 1
ATOM 573 O O . ALA A 1 79 ? -6.122 2.384 10.156 1.00 92.38 79 ALA A O 1
ATOM 574 N N . GLY A 1 80 ? -4.161 1.640 9.356 1.00 91.69 80 GLY A N 1
ATOM 575 C CA . GLY A 1 80 ? -3.781 0.918 10.574 1.00 91.69 80 GLY A CA 1
ATOM 576 C C . GLY A 1 80 ? -3.697 1.813 11.811 1.00 91.69 80 GLY A C 1
ATOM 577 O O . GLY A 1 80 ? -4.220 1.460 12.869 1.00 91.69 80 GLY A O 1
ATOM 578 N N . GLY A 1 81 ? -3.095 2.996 11.669 1.00 91.38 81 GLY A N 1
ATOM 579 C CA . GLY A 1 81 ? -3.035 4.005 12.726 1.00 91.38 81 GLY A CA 1
ATOM 580 C C . GLY A 1 81 ? -4.419 4.507 13.139 1.00 91.38 81 GLY A C 1
ATOM 581 O O . GLY A 1 81 ? -4.712 4.586 14.332 1.00 91.38 81 GLY A O 1
ATOM 582 N N . ILE A 1 82 ? -5.300 4.777 12.173 1.00 91.25 82 ILE A N 1
ATOM 583 C CA . ILE A 1 82 ? -6.683 5.196 12.436 1.00 91.25 82 ILE A CA 1
ATOM 584 C C . ILE A 1 82 ? -7.446 4.095 13.179 1.00 91.25 82 ILE A C 1
ATOM 586 O O . ILE A 1 82 ? -8.067 4.383 14.199 1.00 91.25 82 ILE A O 1
ATOM 590 N N . TYR A 1 83 ? -7.356 2.836 12.740 1.00 89.75 83 TYR A N 1
ATOM 591 C CA . TYR A 1 83 ? -8.023 1.713 13.413 1.00 89.75 83 TYR A CA 1
ATOM 592 C C . TYR A 1 83 ? -7.508 1.463 14.831 1.00 89.75 83 TYR A C 1
ATOM 594 O O . TYR A 1 83 ? -8.252 0.963 15.670 1.00 89.75 83 TYR A O 1
ATOM 602 N N . TYR A 1 84 ? -6.267 1.849 15.125 1.00 89.12 84 TYR A N 1
ATOM 603 C CA . TYR A 1 84 ? -5.743 1.827 16.484 1.00 89.12 84 TYR A CA 1
ATOM 604 C C . TYR A 1 84 ? -6.282 2.991 17.323 1.00 89.12 84 TYR A C 1
ATOM 606 O O . TYR A 1 84 ? -6.756 2.786 18.439 1.00 89.12 84 TYR A O 1
ATOM 614 N N . VAL A 1 85 ? -6.193 4.221 16.817 1.00 90.25 85 VAL A N 1
ATOM 615 C CA . VAL A 1 85 ? -6.481 5.434 17.597 1.00 90.25 8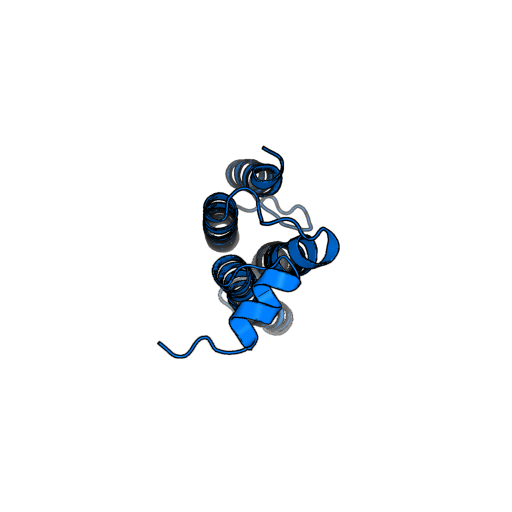5 VAL A CA 1
ATOM 616 C C . VAL A 1 85 ? -7.985 5.658 17.785 1.00 90.25 85 VAL A C 1
ATOM 618 O O . VAL A 1 85 ? -8.410 6.058 18.869 1.00 90.25 85 VAL A O 1
ATOM 621 N N . LEU A 1 86 ? -8.802 5.382 16.768 1.00 89.06 86 LEU A N 1
ATOM 622 C CA . LEU A 1 86 ? -10.220 5.743 16.752 1.00 89.06 86 LEU A CA 1
ATOM 623 C C . LEU A 1 86 ? -11.041 5.103 17.893 1.00 89.06 86 LEU A C 1
ATOM 625 O O . LEU A 1 86 ? -11.754 5.854 18.570 1.00 89.06 86 LEU A O 1
ATOM 629 N N . PRO A 1 87 ? -10.919 3.792 18.196 1.00 86.44 87 PRO A N 1
ATOM 630 C CA . PRO A 1 87 ? -11.660 3.192 19.308 1.00 86.44 87 PRO A CA 1
ATOM 631 C C . PRO A 1 87 ? -11.277 3.776 20.672 1.00 86.44 87 PRO A C 1
ATOM 633 O O . PRO A 1 87 ? -12.114 3.949 21.553 1.00 86.44 87 PRO A O 1
ATOM 636 N N . ARG A 1 88 ? -10.007 4.166 20.824 1.00 85.75 88 ARG A N 1
ATOM 637 C CA . ARG A 1 88 ? -9.451 4.713 22.070 1.00 85.75 88 ARG A CA 1
ATOM 638 C C . ARG A 1 88 ? -9.866 6.158 22.322 1.00 85.75 88 ARG A C 1
ATOM 640 O O . ARG A 1 88 ? -10.008 6.558 23.471 1.00 85.75 88 ARG A O 1
ATOM 647 N N . LEU A 1 89 ? -10.044 6.945 21.260 1.00 87.25 89 LEU A N 1
ATOM 648 C CA . LEU A 1 89 ? -10.516 8.328 21.372 1.00 87.25 89 LEU A CA 1
ATOM 649 C C . LEU A 1 89 ? -12.022 8.409 21.610 1.00 87.25 89 LEU A C 1
ATOM 651 O O . LEU A 1 89 ? -12.486 9.287 22.330 1.00 87.25 89 LEU A O 1
ATOM 655 N N . THR A 1 90 ? -12.783 7.517 20.980 1.00 86.00 90 THR A N 1
ATOM 656 C CA . THR A 1 90 ? -14.252 7.547 21.030 1.00 86.00 90 THR A CA 1
ATOM 657 C C . THR A 1 90 ? -14.828 6.688 22.152 1.00 86.00 90 THR A C 1
ATOM 659 O O . THR A 1 90 ? -15.998 6.840 22.495 1.00 86.00 90 THR A O 1
ATOM 662 N N . GLY A 1 91 ? -14.033 5.773 22.715 1.00 81.31 91 GLY A N 1
ATOM 663 C CA . GLY A 1 91 ? -14.507 4.754 23.652 1.00 81.31 91 GLY A CA 1
ATOM 664 C C . GLY A 1 91 ? -15.425 3.709 23.003 1.00 81.31 91 GLY A C 1
ATOM 665 O O . GLY A 1 91 ? -16.004 2.885 23.711 1.00 81.31 91 GLY A O 1
ATOM 666 N N . ALA A 1 92 ? -15.586 3.744 21.675 1.00 82.62 92 ALA A N 1
ATOM 667 C CA . ALA A 1 92 ? -16.480 2.879 20.919 1.00 82.62 92 ALA A CA 1
ATOM 668 C C . ALA A 1 92 ? -15.687 1.859 20.095 1.00 82.62 92 ALA A C 1
ATOM 670 O O . ALA A 1 92 ? -14.682 2.190 19.474 1.00 82.62 92 ALA A O 1
ATOM 671 N N . ARG A 1 93 ? -16.174 0.614 20.048 1.00 83.19 93 ARG A N 1
ATOM 672 C CA . ARG A 1 93 ? -15.559 -0.445 19.235 1.00 83.19 93 ARG A CA 1
ATOM 673 C C . ARG A 1 93 ? -15.709 -0.169 17.743 1.00 83.19 93 ARG A C 1
ATOM 675 O O . ARG A 1 93 ? -16.657 0.489 17.307 1.00 83.19 93 ARG A O 1
ATOM 682 N N . LEU A 1 94 ? -14.803 -0.738 16.956 1.00 83.94 94 LEU A N 1
ATOM 683 C CA . LEU A 1 94 ? -14.878 -0.698 15.502 1.00 83.94 94 LEU A CA 1
ATOM 684 C C . LEU A 1 94 ? -16.162 -1.399 15.031 1.00 83.94 94 LEU A C 1
ATOM 686 O O . LEU A 1 94 ? -16.458 -2.513 15.460 1.00 83.94 94 LEU A O 1
ATOM 690 N N . TRP A 1 95 ? -16.910 -0.765 14.123 1.00 80.56 95 TRP A N 1
ATOM 691 C CA . TRP A 1 95 ? -18.215 -1.273 13.683 1.00 80.56 95 TRP A CA 1
ATOM 692 C C . TRP A 1 95 ? -18.138 -2.690 13.101 1.00 80.56 95 TRP A C 1
ATOM 694 O O . TRP A 1 95 ? -18.919 -3.564 13.477 1.00 80.56 95 TRP A O 1
ATOM 704 N N . ARG A 1 96 ? -17.171 -2.930 12.203 1.00 85.25 96 ARG A N 1
ATOM 705 C CA . ARG A 1 96 ? -16.907 -4.242 11.598 1.00 85.25 96 ARG A CA 1
ATOM 706 C C . ARG A 1 96 ? -15.416 -4.454 11.366 1.00 85.25 96 ARG A C 1
ATOM 708 O O . ARG A 1 96 ? -14.814 -3.832 10.493 1.00 85.25 96 ARG A O 1
ATOM 715 N N . THR A 1 97 ? -14.836 -5.396 12.101 1.00 85.19 97 THR A N 1
ATOM 716 C CA . THR A 1 97 ? -13.433 -5.808 11.952 1.00 85.19 97 THR A CA 1
ATOM 717 C C . THR A 1 97 ? -13.157 -6.498 10.615 1.00 85.19 97 THR A C 1
ATOM 719 O O . THR A 1 97 ? -12.068 -6.357 10.059 1.00 85.19 97 THR A O 1
ATOM 722 N N . ASP A 1 98 ? -14.142 -7.193 10.048 1.00 86.75 98 ASP A N 1
ATOM 723 C CA . ASP A 1 98 ? -13.982 -7.899 8.773 1.00 86.75 98 ASP A CA 1
ATOM 724 C C . ASP A 1 98 ? -13.884 -6.957 7.568 1.00 86.75 98 ASP A C 1
ATOM 726 O O . ASP A 1 98 ? -13.143 -7.247 6.630 1.00 86.75 98 ASP A O 1
ATOM 730 N N . LEU A 1 99 ? -14.540 -5.790 7.616 1.00 86.56 99 LEU A N 1
ATOM 731 C CA . LEU A 1 99 ? -14.396 -4.767 6.574 1.00 86.56 99 LEU A CA 1
ATOM 732 C C . LEU A 1 99 ? -12.975 -4.197 6.547 1.00 86.56 99 LEU A C 1
ATOM 734 O O . LEU A 1 99 ? -12.412 -4.014 5.471 1.00 86.56 99 LEU A O 1
ATOM 738 N N . ALA A 1 100 ? -12.358 -3.997 7.714 1.00 87.88 100 ALA A N 1
ATOM 739 C CA . ALA A 1 100 ? -10.967 -3.557 7.800 1.00 87.88 100 ALA A CA 1
ATOM 740 C C . ALA A 1 100 ? -9.994 -4.611 7.235 1.00 87.88 100 ALA A C 1
ATOM 742 O O . ALA A 1 100 ? -9.047 -4.267 6.530 1.00 87.88 100 ALA A O 1
ATOM 743 N N . LYS A 1 101 ? -10.241 -5.908 7.479 1.00 90.38 101 LYS A N 1
ATOM 744 C CA . LYS A 1 101 ? -9.446 -6.998 6.877 1.00 90.38 101 LYS A CA 1
ATOM 745 C C . LYS A 1 101 ? -9.617 -7.049 5.356 1.00 90.38 101 LYS A C 1
ATOM 747 O O . LYS A 1 101 ? -8.633 -7.229 4.639 1.00 90.38 101 LYS A O 1
ATOM 752 N N . LEU A 1 102 ? -10.847 -6.879 4.863 1.00 91.31 102 LEU A N 1
ATOM 753 C CA . LEU A 1 102 ? -11.136 -6.865 3.429 1.00 91.31 102 LEU A CA 1
ATOM 754 C C . LEU A 1 102 ? -10.489 -5.659 2.744 1.00 91.31 102 LEU A C 1
ATOM 756 O O . LEU A 1 102 ? -9.879 -5.829 1.693 1.00 91.31 102 LEU A O 1
ATOM 760 N N . GLY A 1 103 ? -10.545 -4.479 3.364 1.00 91.00 103 GLY A N 1
ATOM 761 C CA . GLY A 1 103 ? -9.855 -3.279 2.890 1.00 91.00 103 GLY A CA 1
ATOM 762 C C . GLY A 1 103 ? -8.343 -3.484 2.789 1.00 91.00 103 GLY A C 1
ATOM 763 O O . GLY A 1 103 ? -7.757 -3.196 1.746 1.00 91.00 103 GLY A O 1
ATOM 764 N N . LEU A 1 104 ? -7.721 -4.072 3.819 1.00 93.25 104 LEU A N 1
ATOM 765 C CA . LEU A 1 104 ? -6.295 -4.415 3.801 1.00 93.25 104 LEU A CA 1
ATOM 766 C C . LEU A 1 104 ? -5.940 -5.347 2.639 1.00 93.25 104 LEU A C 1
ATOM 768 O O . LEU A 1 104 ? -4.983 -5.090 1.906 1.00 93.25 104 LEU A O 1
ATOM 772 N N . ALA A 1 105 ? -6.704 -6.428 2.471 1.00 92.94 105 ALA A N 1
ATOM 773 C CA . ALA A 1 105 ? -6.466 -7.414 1.423 1.00 92.94 105 ALA A CA 1
ATOM 774 C C . ALA A 1 105 ? -6.679 -6.818 0.023 1.00 92.94 105 ALA A C 1
ATOM 776 O O . ALA A 1 105 ? -5.836 -7.006 -0.854 1.00 92.94 105 ALA A O 1
ATOM 777 N N . ALA A 1 106 ? -7.763 -6.063 -0.173 1.00 93.00 106 ALA A N 1
ATOM 778 C CA . ALA A 1 106 ? -8.095 -5.425 -1.441 1.00 93.00 106 ALA A CA 1
ATOM 779 C C . ALA A 1 106 ? -7.037 -4.392 -1.849 1.00 93.00 106 ALA A C 1
ATOM 781 O O . ALA A 1 106 ? -6.526 -4.459 -2.966 1.00 93.00 106 ALA A O 1
ATOM 782 N N . LEU A 1 107 ? -6.650 -3.487 -0.941 1.00 92.62 107 LEU A N 1
ATOM 783 C CA . LEU A 1 107 ? -5.612 -2.492 -1.221 1.00 92.62 107 LEU A CA 1
ATOM 784 C C . LEU A 1 107 ? -4.265 -3.154 -1.508 1.00 92.62 107 LEU A C 1
ATOM 786 O O . LEU A 1 107 ? -3.624 -2.817 -2.500 1.00 92.62 107 LEU A O 1
ATOM 790 N N . SER A 1 108 ? -3.860 -4.139 -0.704 1.00 94.75 108 SER A N 1
ATOM 791 C CA . SER A 1 108 ? -2.595 -4.852 -0.925 1.00 94.75 108 SER A CA 1
ATOM 792 C C . SER A 1 108 ? -2.580 -5.563 -2.281 1.00 94.75 108 SER A C 1
ATOM 794 O O . SER A 1 108 ? -1.602 -5.463 -3.021 1.00 94.75 108 SER A O 1
ATOM 796 N N . ALA A 1 109 ? -3.674 -6.241 -2.642 1.00 94.50 109 ALA A N 1
ATOM 797 C CA . ALA A 1 109 ? -3.800 -6.925 -3.924 1.00 94.50 109 ALA A CA 1
ATOM 798 C C . ALA A 1 109 ? -3.768 -5.945 -5.106 1.00 94.50 109 ALA A C 1
ATOM 800 O O . ALA A 1 109 ? -3.089 -6.208 -6.097 1.00 94.50 109 ALA A O 1
ATOM 801 N N . LEU A 1 110 ? -4.450 -4.803 -4.995 1.00 93.94 110 LEU A N 1
ATOM 802 C CA . LEU A 1 110 ? -4.481 -3.782 -6.045 1.00 93.94 110 LEU A CA 1
ATOM 803 C C . LEU A 1 110 ? -3.132 -3.084 -6.221 1.00 93.94 110 LEU A C 1
ATOM 805 O O . LEU A 1 110 ? -2.722 -2.844 -7.355 1.00 93.94 110 LEU A O 1
ATOM 809 N N . VAL A 1 111 ? -2.405 -2.821 -5.133 1.00 94.06 111 VAL A N 1
ATOM 810 C CA . VAL A 1 111 ? -1.036 -2.287 -5.198 1.00 94.06 111 VAL A CA 1
ATOM 811 C C . VAL A 1 111 ? -0.104 -3.279 -5.891 1.00 94.06 111 VAL A C 1
ATOM 813 O O . VAL A 1 111 ? 0.642 -2.886 -6.785 1.00 94.06 111 VAL A O 1
ATOM 816 N N . LEU A 1 112 ? -0.177 -4.569 -5.549 1.00 95.12 112 LEU A N 1
ATOM 817 C CA . LEU A 1 112 ? 0.626 -5.606 -6.206 1.00 95.12 112 LEU A CA 1
ATOM 818 C C . LEU A 1 112 ? 0.258 -5.771 -7.687 1.00 95.12 112 LEU A C 1
ATOM 820 O O . LEU A 1 112 ? 1.144 -5.879 -8.535 1.00 95.12 112 LEU A O 1
ATOM 824 N N . ALA A 1 113 ? -1.033 -5.742 -8.021 1.00 93.81 113 ALA A N 1
ATOM 825 C CA . ALA A 1 113 ? -1.495 -5.791 -9.404 1.00 93.81 113 ALA A CA 1
ATOM 826 C C . ALA A 1 113 ? -1.021 -4.566 -10.204 1.00 93.81 11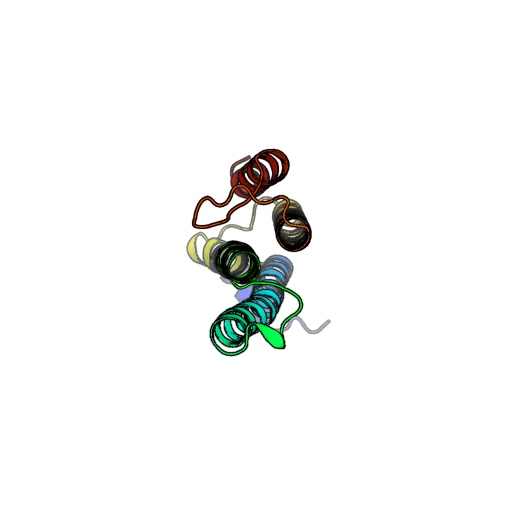3 ALA A C 1
ATOM 828 O O . ALA A 1 113 ? -0.551 -4.710 -11.333 1.00 93.81 113 ALA A O 1
ATOM 829 N N . GLY A 1 114 ? -1.078 -3.374 -9.606 1.00 92.06 114 GLY A N 1
ATOM 830 C CA . GLY A 1 114 ? -0.555 -2.147 -10.198 1.00 92.06 114 GLY A CA 1
ATOM 831 C C . GLY A 1 114 ? 0.956 -2.183 -10.397 1.00 92.06 114 GLY A C 1
ATOM 832 O O . GLY A 1 114 ? 1.435 -1.805 -11.464 1.00 92.06 114 GLY A O 1
ATOM 833 N N . LEU A 1 115 ? 1.702 -2.725 -9.433 1.00 92.69 115 LEU A N 1
ATOM 834 C CA . LEU A 1 115 ? 3.147 -2.912 -9.544 1.00 92.69 115 LEU A CA 1
ATOM 835 C C . LEU A 1 115 ? 3.511 -3.790 -10.752 1.00 92.69 115 LEU A C 1
ATOM 837 O O . LEU A 1 115 ? 4.392 -3.433 -11.535 1.00 92.69 115 LEU A O 1
ATOM 841 N N . LEU A 1 116 ? 2.798 -4.904 -10.938 1.00 92.44 116 LEU A N 1
ATOM 842 C CA . LEU A 1 116 ? 2.980 -5.786 -12.093 1.00 92.44 116 LEU A CA 1
ATOM 843 C C . LEU A 1 116 ? 2.583 -5.097 -13.405 1.00 92.44 116 LEU A C 1
ATOM 845 O O . LEU A 1 116 ? 3.341 -5.142 -14.373 1.00 92.44 116 LEU A O 1
ATOM 849 N N . ALA A 1 117 ? 1.434 -4.418 -13.441 1.00 91.19 117 ALA A N 1
ATOM 850 C CA . ALA A 1 117 ? 0.954 -3.721 -14.634 1.00 91.19 117 ALA A CA 1
ATOM 851 C C . ALA A 1 117 ? 1.932 -2.632 -15.107 1.00 91.19 117 ALA A C 1
ATOM 853 O O . ALA A 1 117 ? 2.225 -2.534 -16.302 1.00 91.19 117 ALA A O 1
ATOM 854 N N . LEU A 1 118 ? 2.481 -1.850 -14.174 1.00 90.25 118 LEU A N 1
ATOM 855 C CA . LEU A 1 118 ? 3.501 -0.842 -14.464 1.00 90.25 118 LEU A CA 1
ATOM 856 C C . LEU A 1 118 ? 4.815 -1.483 -14.937 1.00 90.25 118 LEU A C 1
ATOM 858 O O . LEU A 1 118 ? 5.413 -0.999 -15.900 1.00 90.25 118 LEU A O 1
ATOM 862 N N . GLY A 1 119 ? 5.217 -2.611 -14.343 1.00 87.25 119 GLY A N 1
ATOM 863 C CA . GLY A 1 119 ? 6.381 -3.387 -14.786 1.00 87.25 119 GLY A CA 1
ATOM 864 C C . GLY A 1 119 ? 6.256 -3.880 -16.234 1.00 87.25 119 GLY A C 1
ATOM 865 O O . GLY A 1 119 ? 7.195 -3.741 -17.026 1.00 87.25 119 GLY A O 1
ATOM 866 N N . PHE A 1 120 ? 5.068 -4.355 -16.620 1.00 89.19 120 PHE A N 1
ATOM 867 C CA . PHE A 1 120 ? 4.755 -4.738 -18.003 1.00 89.19 120 PHE A CA 1
ATOM 868 C C . PHE A 1 120 ? 4.619 -3.547 -18.964 1.00 89.19 120 PHE A C 1
ATOM 870 O O . PHE A 1 120 ? 4.539 -3.743 -20.175 1.00 89.19 120 PHE A O 1
ATOM 877 N N . GLY A 1 121 ? 4.641 -2.310 -18.459 1.00 85.19 121 GLY A N 1
ATOM 878 C CA . GLY A 1 121 ? 4.543 -1.103 -19.276 1.00 85.19 121 GLY A CA 1
ATOM 879 C C . GLY A 1 121 ? 3.113 -0.719 -19.657 1.00 85.19 121 GLY A C 1
ATOM 880 O O . GLY A 1 121 ? 2.934 0.064 -20.583 1.00 85.19 121 GLY A O 1
ATOM 881 N N . LEU A 1 122 ? 2.100 -1.218 -18.941 1.00 85.19 122 LEU A N 1
ATOM 882 C CA . LEU A 1 122 ? 0.683 -0.875 -19.146 1.00 85.19 122 LEU A CA 1
ATOM 883 C C . LEU A 1 122 ? 0.279 0.455 -18.472 1.00 85.19 122 LEU A C 1
ATOM 885 O O . LEU A 1 122 ? -0.905 0.714 -18.256 1.00 85.19 122 LEU A O 1
ATOM 889 N N . GLY A 1 123 ? 1.258 1.278 -18.091 1.00 84.00 123 GLY A N 1
ATOM 890 C CA . GLY A 1 123 ? 1.042 2.553 -17.414 1.00 84.00 123 GLY A CA 1
ATOM 891 C C . GLY A 1 123 ? 0.612 3.676 -18.359 1.00 84.00 123 GLY A C 1
ATOM 892 O O . GLY A 1 123 ? 0.905 3.665 -19.552 1.00 84.00 123 GLY A O 1
ATOM 893 N N . THR A 1 124 ? -0.060 4.685 -17.809 1.00 79.12 124 THR A N 1
ATOM 894 C CA . THR A 1 124 ? -0.536 5.869 -18.549 1.00 79.12 124 THR A CA 1
ATOM 895 C C . THR A 1 124 ? 0.457 7.036 -18.559 1.00 79.12 124 THR A C 1
ATOM 897 O O . THR A 1 124 ? 0.180 8.059 -19.182 1.00 79.12 124 THR A O 1
ATOM 900 N N . GLY A 1 125 ? 1.595 6.920 -17.862 1.00 72.25 125 GLY A N 1
ATOM 901 C CA . GLY A 1 125 ? 2.635 7.959 -17.795 1.00 72.25 125 GLY A CA 1
ATOM 902 C C . GLY A 1 125 ? 2.243 9.220 -17.011 1.00 72.25 125 GLY A C 1
ATOM 903 O O . GLY A 1 125 ? 2.997 10.188 -17.001 1.00 72.25 125 GLY A O 1
ATOM 904 N N . ARG A 1 126 ? 1.074 9.231 -16.352 1.00 77.56 126 ARG A N 1
ATOM 905 C CA . ARG A 1 126 ? 0.613 10.349 -15.516 1.00 77.56 126 ARG A CA 1
ATOM 906 C C . ARG A 1 126 ? 1.110 10.199 -14.082 1.00 77.56 126 ARG A C 1
ATOM 908 O O . ARG A 1 126 ? 0.806 9.212 -13.422 1.00 77.56 126 ARG A O 1
ATOM 915 N N . GLN A 1 127 ? 1.823 11.196 -13.578 1.00 76.88 127 GLN A N 1
ATOM 916 C CA . GLN A 1 127 ? 2.223 11.252 -12.171 1.00 76.88 127 GLN A CA 1
ATOM 917 C C . GLN A 1 127 ? 1.017 11.628 -11.286 1.00 76.88 127 GLN A C 1
ATOM 919 O O . GLN A 1 127 ? 0.172 12.407 -11.735 1.00 76.88 127 GLN A O 1
ATOM 924 N N . PRO A 1 128 ? 0.903 11.099 -10.049 1.00 67.88 128 PRO A N 1
ATOM 925 C CA . PRO A 1 128 ? 1.942 10.372 -9.306 1.00 67.88 128 PRO A CA 1
ATOM 926 C C . PRO A 1 128 ? 1.913 8.832 -9.409 1.00 67.88 128 PRO A C 1
ATOM 928 O O . PRO A 1 128 ? 2.927 8.211 -9.109 1.00 67.88 128 PRO A O 1
ATOM 931 N N . LEU A 1 129 ? 0.804 8.199 -9.823 1.00 73.62 129 LEU A N 1
ATOM 932 C CA . LEU A 1 129 ? 0.653 6.727 -9.764 1.00 73.62 129 LEU A CA 1
ATOM 933 C C . LEU A 1 129 ? 0.831 6.001 -11.108 1.00 73.62 129 LEU A C 1
ATOM 935 O O . LEU A 1 129 ? 1.102 4.805 -11.124 1.00 73.62 129 LEU A O 1
ATOM 939 N N . GLY A 1 130 ? 0.645 6.680 -12.242 1.00 75.19 130 GLY A N 1
ATOM 940 C CA . GLY A 1 130 ? 0.805 6.097 -13.581 1.00 75.19 130 GLY A CA 1
ATOM 941 C C . GLY A 1 130 ? -0.153 4.952 -13.927 1.00 75.19 130 GLY A C 1
ATOM 942 O O . GLY A 1 130 ? 0.053 4.295 -14.948 1.00 75.19 130 GLY A O 1
ATOM 943 N N . LEU A 1 131 ? -1.174 4.691 -13.104 1.00 85.25 131 LEU A N 1
ATOM 944 C CA . LEU A 1 131 ? -2.060 3.538 -13.242 1.00 85.25 131 LEU A CA 1
ATOM 945 C C . LEU A 1 131 ? -2.996 3.660 -14.457 1.00 85.25 131 LEU A C 1
ATOM 947 O O . LEU A 1 131 ? -3.412 4.761 -14.838 1.00 85.25 131 LEU A O 1
ATOM 951 N N . PRO A 1 132 ? -3.358 2.534 -15.087 1.00 86.00 132 PRO A N 1
ATOM 952 C CA . PRO A 1 132 ? -4.443 2.509 -16.049 1.00 86.00 132 PRO A CA 1
ATOM 953 C C . PRO A 1 132 ? -5.802 2.555 -15.337 1.00 86.00 132 PRO A C 1
ATOM 955 O O . PRO A 1 132 ? -5.958 2.081 -14.213 1.00 86.00 132 PRO A O 1
ATOM 958 N N . TRP A 1 133 ? -6.815 3.082 -16.026 1.00 84.31 133 TRP A N 1
ATOM 959 C CA . TRP A 1 133 ? -8.153 3.322 -15.469 1.00 84.31 133 TRP A CA 1
ATOM 960 C C . TRP A 1 133 ? -8.814 2.071 -14.860 1.00 84.31 133 TRP A C 1
ATOM 962 O O . TRP A 1 133 ? -9.555 2.176 -13.886 1.00 84.31 133 TRP A O 1
ATOM 972 N N . TRP A 1 134 ? -8.522 0.882 -15.401 1.00 86.25 134 TRP A N 1
ATOM 973 C CA . TRP A 1 134 ? -9.061 -0.394 -14.922 1.00 86.25 134 TRP A CA 1
ATOM 974 C C . TRP A 1 134 ? -8.457 -0.856 -13.587 1.00 86.25 134 TRP A C 1
ATOM 976 O O . TRP A 1 134 ? -9.038 -1.722 -12.942 1.00 86.25 134 TRP A O 1
ATOM 986 N N . LEU A 1 135 ? -7.338 -0.272 -13.148 1.00 88.06 135 LEU A N 1
ATOM 987 C CA . LEU A 1 135 ? -6.786 -0.436 -11.794 1.00 88.06 135 LEU A CA 1
ATOM 988 C C . LEU A 1 135 ? -7.124 0.750 -10.888 1.00 88.06 135 LEU A C 1
ATOM 990 O O . LEU A 1 135 ? -7.361 0.562 -9.697 1.00 88.06 135 LEU A O 1
ATOM 994 N N . ASP A 1 136 ? -7.185 1.953 -11.455 1.00 85.88 136 ASP A N 1
ATOM 995 C CA . ASP A 1 136 ? -7.435 3.190 -10.712 1.00 85.88 136 ASP A CA 1
ATOM 996 C C . ASP A 1 136 ? -8.862 3.251 -10.133 1.00 85.88 136 ASP A C 1
ATOM 998 O O . ASP A 1 136 ? -9.073 3.628 -8.977 1.00 85.88 136 ASP A O 1
ATOM 1002 N N . LEU A 1 137 ? -9.856 2.783 -10.902 1.00 87.69 137 LEU A N 1
ATOM 1003 C CA . LEU A 1 137 ? -11.241 2.691 -10.436 1.00 87.69 137 LEU A CA 1
ATOM 1004 C C . LEU A 1 137 ? -11.385 1.726 -9.243 1.00 87.69 137 LEU A C 1
ATOM 1006 O O . LEU A 1 137 ? -11.848 2.174 -8.191 1.00 87.69 137 LEU A O 1
ATOM 1010 N N . PRO A 1 138 ? -10.970 0.442 -9.326 1.00 88.94 138 PRO A N 1
ATOM 1011 C CA . PRO A 1 138 ? -11.010 -0.460 -8.175 1.00 88.94 138 PRO A CA 1
ATOM 1012 C C . PRO A 1 138 ? -10.243 0.051 -6.956 1.00 88.94 138 PRO A C 1
ATOM 1014 O O . PRO A 1 138 ? -10.706 -0.140 -5.834 1.00 88.94 138 PRO A O 1
ATOM 1017 N N . LEU A 1 139 ? -9.098 0.712 -7.158 1.00 88.75 139 LEU A N 1
ATOM 1018 C CA . LEU A 1 139 ? -8.315 1.297 -6.068 1.00 88.75 139 LEU A CA 1
ATOM 1019 C C . LEU A 1 139 ? -9.105 2.391 -5.347 1.00 88.75 139 LEU A C 1
ATOM 1021 O O . LEU A 1 139 ? -9.180 2.389 -4.120 1.00 88.75 139 LEU A O 1
ATOM 1025 N N . THR A 1 140 ? -9.767 3.264 -6.103 1.00 87.25 140 THR A N 1
ATOM 1026 C CA . THR A 1 140 ? -10.633 4.309 -5.545 1.00 87.25 140 THR A CA 1
ATOM 1027 C C . THR A 1 140 ? -11.817 3.707 -4.780 1.00 87.25 140 THR A C 1
ATOM 1029 O O . THR A 1 140 ? -12.128 4.151 -3.675 1.00 87.25 140 THR A O 1
ATOM 1032 N N . PHE A 1 141 ? -12.444 2.650 -5.305 1.00 87.12 141 PHE A N 1
ATOM 1033 C CA . PHE A 1 141 ? -13.513 1.940 -4.593 1.00 87.12 141 PHE A CA 1
ATOM 1034 C C . PHE A 1 141 ? -13.023 1.265 -3.307 1.00 87.12 141 PHE A C 1
ATOM 1036 O O . PHE A 1 141 ? -13.711 1.326 -2.290 1.00 87.12 141 PHE A O 1
ATOM 1043 N N . ALA A 1 142 ? -11.830 0.665 -3.315 1.00 87.19 142 ALA A N 1
ATOM 1044 C CA . ALA A 1 142 ? -11.247 0.052 -2.123 1.00 87.19 142 ALA A CA 1
ATOM 1045 C C . ALA A 1 142 ? -10.971 1.085 -1.015 1.00 87.19 142 ALA A C 1
ATOM 1047 O O . ALA A 1 142 ? -11.156 0.778 0.162 1.00 87.19 142 ALA A O 1
ATOM 1048 N N . LEU A 1 143 ? -10.597 2.317 -1.378 1.00 85.94 143 LEU A N 1
ATOM 1049 C CA . LEU A 1 143 ? -10.454 3.432 -0.432 1.00 85.94 143 LEU A CA 1
ATOM 1050 C C . LEU A 1 143 ? -11.794 3.936 0.114 1.00 85.94 143 LEU A C 1
ATOM 1052 O O . LEU A 1 143 ? -11.851 4.403 1.249 1.00 85.94 143 LEU A O 1
ATOM 1056 N N . ALA A 1 144 ? -12.860 3.850 -0.682 1.00 85.19 144 ALA A N 1
ATOM 1057 C CA . ALA A 1 144 ? -14.202 4.257 -0.281 1.00 85.19 144 ALA A CA 1
ATOM 1058 C C . ALA A 1 144 ? -14.931 3.192 0.556 1.00 85.19 144 ALA A C 1
ATOM 1060 O O . ALA A 1 144 ? -15.889 3.522 1.247 1.00 85.19 144 ALA A O 1
ATOM 1061 N N . LEU A 1 145 ? -14.474 1.936 0.537 1.00 82.25 145 LEU A N 1
ATOM 1062 C CA . LEU A 1 145 ? -15.048 0.831 1.308 1.00 82.25 145 LEU A CA 1
ATOM 1063 C C . LEU A 1 145 ? -15.318 1.151 2.797 1.00 82.25 145 LEU A C 1
ATOM 1065 O O . LEU A 1 145 ? -16.406 0.832 3.257 1.00 82.25 145 LEU A O 1
ATOM 1069 N N . PRO A 1 146 ? -14.404 1.776 3.568 1.00 73.75 146 PRO A N 1
ATOM 1070 C CA . PRO A 1 146 ? -14.671 2.126 4.966 1.00 73.75 146 PRO A CA 1
ATOM 1071 C C . PRO A 1 146 ? -15.740 3.215 5.175 1.00 73.75 146 PRO A C 1
ATOM 1073 O O . PRO A 1 146 ? -16.102 3.464 6.322 1.00 73.75 146 PRO A O 1
ATOM 1076 N N . LEU A 1 147 ? -16.215 3.886 4.118 1.00 71.94 147 LEU A N 1
ATOM 1077 C CA . LEU A 1 147 ? -17.287 4.889 4.192 1.00 71.94 147 LEU A CA 1
ATOM 1078 C C . LEU A 1 147 ? -18.693 4.287 4.030 1.00 71.94 147 LEU A C 1
ATOM 1080 O O . LEU A 1 147 ? -19.671 5.016 4.202 1.00 71.94 147 LEU A O 1
ATOM 1084 N N . VAL A 1 148 ? -18.795 3.002 3.671 1.00 65.00 148 VAL A N 1
ATOM 1085 C CA . VAL A 1 148 ? -20.054 2.284 3.405 1.00 65.00 148 VAL A CA 1
ATOM 1086 C C . VAL A 1 148 ? -20.339 1.280 4.515 1.00 65.00 148 VAL A C 1
ATOM 1088 O O . VAL A 1 148 ? -21.503 1.238 4.967 1.00 65.00 148 VAL A O 1
#